Protein AF-A0A1F1ZCR7-F1 (afdb_monomer_lite)

Sequence (133 aa):
MYAGFEFVDGDWRVGHPGIGPDGEWMISVAELMLCFITIRTDAGTHEFFFGANPVMVFGADPAEVPDYDVDEFIDFFTAAYPDAAEGIGRFVETYRVMSTDSEPRYQSPDQAGDSLVSEWCSILNLPDPMAEA

Structure (mmCIF, N/CA/C/O backbone):
data_AF-A0A1F1ZCR7-F1
#
_entry.id   AF-A0A1F1ZCR7-F1
#
loop_
_atom_site.group_PDB
_atom_site.id
_atom_site.type_symbol
_atom_site.label_atom_id
_atom_site.label_alt_id
_atom_site.label_comp_id
_atom_si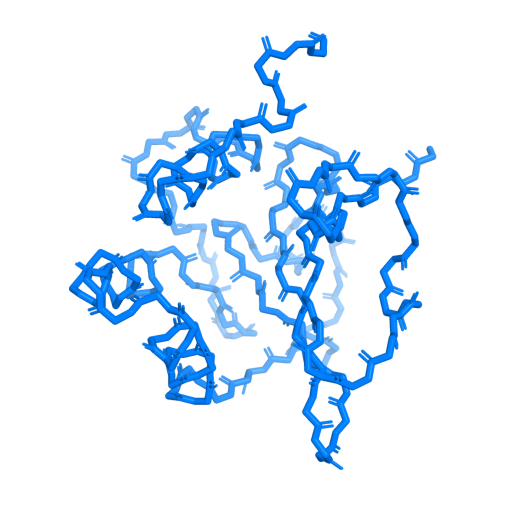te.label_asym_id
_atom_site.label_entity_id
_atom_site.label_seq_id
_atom_site.pdbx_PDB_ins_code
_atom_site.Cartn_x
_atom_site.Cartn_y
_atom_site.Cartn_z
_atom_site.occupancy
_atom_site.B_iso_or_equiv
_atom_site.auth_seq_id
_atom_site.auth_comp_id
_atom_site.auth_asym_id
_atom_site.auth_atom_id
_atom_site.pdbx_PDB_model_num
ATOM 1 N N . MET A 1 1 ? 18.341 -5.494 6.335 1.00 42.03 1 MET A N 1
ATOM 2 C CA . MET A 1 1 ? 17.258 -6.226 7.022 1.00 42.03 1 MET A CA 1
ATOM 3 C C . MET A 1 1 ? 15.983 -5.541 6.577 1.00 42.03 1 MET A C 1
ATOM 5 O O . MET A 1 1 ? 15.857 -4.359 6.854 1.00 42.03 1 MET A O 1
ATOM 9 N N . TYR A 1 2 ? 15.152 -6.214 5.779 1.00 52.28 2 TYR A N 1
ATOM 10 C CA . TYR A 1 2 ? 13.866 -5.679 5.325 1.00 52.28 2 TYR A CA 1
ATOM 11 C C . TYR A 1 2 ? 12.856 -5.922 6.447 1.00 52.28 2 TYR A C 1
ATOM 1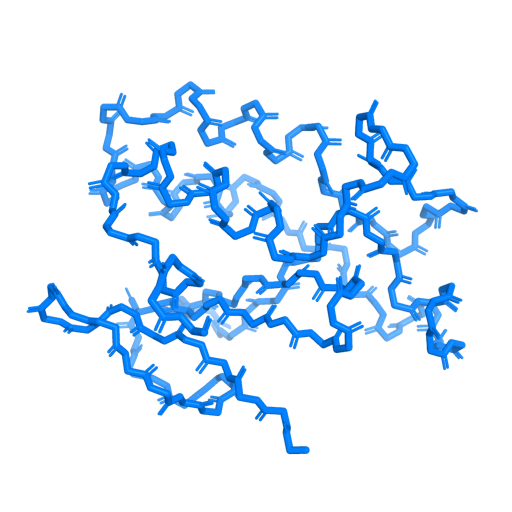3 O O . TYR A 1 2 ? 12.596 -7.078 6.781 1.00 52.28 2 TYR A O 1
ATOM 21 N N . ALA A 1 3 ? 12.392 -4.854 7.085 1.00 61.44 3 ALA A N 1
ATOM 22 C CA . ALA A 1 3 ? 11.374 -4.902 8.124 1.00 61.44 3 ALA A CA 1
ATOM 23 C C . ALA A 1 3 ? 10.090 -4.313 7.533 1.00 61.44 3 ALA A C 1
ATOM 25 O O . ALA A 1 3 ? 10.107 -3.180 7.055 1.00 61.44 3 ALA A O 1
ATOM 26 N N . GLY A 1 4 ? 9.022 -5.107 7.507 1.00 75.44 4 GLY A N 1
ATOM 27 C CA . GLY A 1 4 ? 7.671 -4.620 7.240 1.00 75.44 4 GLY A CA 1
ATOM 28 C C . GLY A 1 4 ? 6.968 -4.271 8.548 1.00 75.44 4 GLY A C 1
ATOM 29 O O . GLY A 1 4 ? 7.381 -4.735 9.613 1.00 75.44 4 GLY A O 1
ATOM 30 N N . PHE A 1 5 ? 5.913 -3.471 8.470 1.00 80.38 5 PHE A N 1
ATOM 31 C CA . PHE A 1 5 ? 5.030 -3.135 9.579 1.00 80.38 5 PHE A CA 1
ATOM 32 C C . PHE A 1 5 ? 3.651 -3.763 9.358 1.00 80.38 5 PHE A C 1
ATOM 34 O O . PHE A 1 5 ? 3.014 -3.564 8.324 1.00 80.38 5 PHE A O 1
ATOM 41 N N . GLU A 1 6 ? 3.175 -4.512 10.345 1.00 79.56 6 GLU A N 1
ATOM 42 C CA . GLU A 1 6 ? 1.819 -5.068 10.400 1.00 79.56 6 GLU A CA 1
ATOM 43 C C . GLU A 1 6 ? 1.018 -4.302 11.439 1.00 79.56 6 GLU A C 1
ATOM 45 O O . GLU A 1 6 ? 1.525 -4.049 12.536 1.00 79.56 6 GLU A O 1
ATOM 50 N N . PHE A 1 7 ? -0.229 -3.962 11.122 1.00 78.38 7 PHE A N 1
ATOM 51 C CA . PHE A 1 7 ? -1.132 -3.361 12.094 1.00 78.38 7 PHE A CA 1
ATOM 52 C C . PHE A 1 7 ? -2.026 -4.446 12.698 1.00 78.38 7 PHE A C 1
ATOM 54 O O . PHE A 1 7 ? -2.990 -4.885 12.074 1.00 78.38 7 PHE A O 1
ATOM 61 N N . VAL A 1 8 ? -1.700 -4.887 13.915 1.00 77.06 8 VAL A N 1
ATOM 62 C CA . VAL A 1 8 ? -2.346 -6.029 14.583 1.00 77.06 8 VAL A CA 1
ATOM 63 C C . VAL A 1 8 ? -2.872 -5.597 15.945 1.00 77.06 8 VAL A C 1
ATOM 65 O O . VAL A 1 8 ? -2.128 -5.070 16.771 1.00 77.06 8 VAL A O 1
ATOM 68 N N . ASP A 1 9 ? -4.157 -5.851 16.202 1.00 79.44 9 ASP A N 1
ATOM 69 C CA . ASP A 1 9 ? -4.838 -5.499 17.458 1.00 79.44 9 ASP A CA 1
ATOM 70 C C . ASP A 1 9 ? -4.699 -4.012 17.855 1.00 79.44 9 ASP A C 1
ATOM 72 O O . ASP A 1 9 ? -4.691 -3.672 19.039 1.00 79.44 9 ASP A O 1
ATOM 76 N N . GLY A 1 10 ? -4.600 -3.113 16.870 1.00 80.25 10 GLY A N 1
ATOM 77 C CA . GLY A 1 10 ? -4.477 -1.671 17.105 1.00 80.25 10 GLY A CA 1
ATOM 78 C C . GLY A 1 10 ? -3.048 -1.161 17.323 1.00 80.25 10 GLY A C 1
ATOM 79 O O . GLY A 1 10 ? -2.897 -0.006 17.720 1.00 80.25 10 GLY A O 1
ATOM 80 N N . ASP A 1 11 ? -2.025 -1.986 17.085 1.00 83.06 11 ASP A N 1
ATOM 81 C CA . ASP A 1 11 ? -0.618 -1.624 17.277 1.00 83.06 11 ASP A CA 1
ATOM 82 C C . ASP A 1 11 ? 0.264 -2.075 16.102 1.00 83.06 11 ASP A C 1
ATOM 84 O O . ASP A 1 11 ? -0.018 -3.078 15.441 1.00 83.06 11 ASP A O 1
ATOM 88 N N . TRP A 1 12 ? 1.351 -1.341 15.859 1.00 84.50 12 TRP A N 1
ATOM 89 C CA . TRP A 1 12 ? 2.314 -1.661 14.809 1.00 84.50 12 TRP A CA 1
ATOM 90 C C . TRP A 1 12 ? 3.339 -2.681 15.289 1.00 84.50 12 TRP A C 1
ATOM 92 O O . TRP A 1 12 ? 3.977 -2.524 16.330 1.00 84.50 12 TRP A O 1
ATOM 102 N N . ARG A 1 13 ? 3.549 -3.727 14.492 1.00 84.31 13 ARG A N 1
ATOM 103 C CA . ARG A 1 13 ? 4.531 -4.777 14.765 1.00 84.31 13 ARG A CA 1
ATOM 104 C C . ARG A 1 13 ? 5.477 -4.936 13.590 1.00 84.31 13 ARG A C 1
ATOM 106 O O . ARG A 1 13 ? 5.060 -4.891 12.439 1.00 84.31 13 ARG A O 1
ATOM 113 N N . VAL A 1 14 ? 6.755 -5.154 13.888 1.00 81.56 14 VAL A N 1
ATOM 114 C CA . VAL A 1 14 ? 7.737 -5.501 12.858 1.00 81.56 14 VAL A CA 1
ATOM 115 C C . VAL A 1 14 ? 7.512 -6.949 12.428 1.00 81.56 14 VAL A C 1
ATOM 117 O O . VAL A 1 14 ? 7.594 -7.858 13.256 1.00 81.56 14 VAL A O 1
ATOM 120 N N . GLY A 1 15 ? 7.266 -7.148 11.137 1.00 71.44 15 GLY A N 1
ATOM 121 C CA . GLY A 1 15 ? 6.948 -8.437 10.532 1.00 71.44 15 GLY A CA 1
ATOM 122 C C . GLY A 1 15 ? 7.726 -8.716 9.244 1.00 71.44 15 GLY A C 1
ATOM 123 O O . GLY A 1 15 ? 8.516 -7.898 8.759 1.00 71.44 15 GLY A O 1
ATOM 124 N N . HIS A 1 16 ? 7.502 -9.911 8.696 1.00 67.81 16 HIS A N 1
ATOM 125 C CA . HIS A 1 16 ? 8.001 -10.323 7.383 1.00 67.81 16 HIS A CA 1
ATOM 126 C C . HIS A 1 16 ? 6.857 -10.335 6.363 1.00 67.81 16 HIS A C 1
ATOM 128 O O . HIS A 1 16 ? 5.829 -10.946 6.665 1.00 67.81 16 HIS A O 1
ATOM 134 N N . PRO A 1 17 ? 7.035 -9.743 5.167 1.00 60.81 17 PRO A N 1
ATOM 135 C CA . PRO A 1 17 ? 6.024 -9.737 4.110 1.00 60.81 17 PRO A CA 1
ATOM 136 C C . PRO A 1 17 ? 5.315 -11.081 3.946 1.00 60.81 17 PRO A C 1
ATOM 138 O O . PRO A 1 17 ? 5.951 -12.107 3.703 1.00 60.81 17 PRO A O 1
ATOM 141 N N . GLY A 1 18 ? 3.990 -11.070 4.123 1.00 55.81 18 GLY A N 1
ATOM 142 C CA . GLY A 1 18 ? 3.119 -12.220 3.878 1.00 55.81 18 GLY A CA 1
ATOM 143 C C . GLY A 1 18 ? 2.944 -13.228 5.025 1.00 55.81 18 GLY A C 1
ATOM 144 O O . GLY A 1 18 ? 2.322 -14.267 4.790 1.00 55.81 18 GLY A O 1
ATOM 145 N N . ILE A 1 19 ? 3.431 -12.967 6.247 1.00 55.62 19 ILE A N 1
ATOM 146 C CA . ILE A 1 19 ? 3.260 -13.870 7.409 1.00 55.62 19 ILE A CA 1
ATOM 147 C C . ILE A 1 19 ? 2.115 -13.402 8.337 1.00 55.62 19 ILE A C 1
ATOM 149 O O . ILE A 1 19 ? 2.327 -13.168 9.518 1.00 55.62 19 ILE A O 1
ATOM 153 N N . GLY A 1 20 ? 0.883 -13.323 7.824 1.00 56.84 20 GLY A N 1
ATOM 154 C CA . GLY A 1 20 ? -0.321 -13.028 8.626 1.00 56.84 20 GLY A CA 1
ATOM 155 C C . GLY A 1 20 ? -1.466 -14.031 8.393 1.00 56.84 20 GLY A C 1
ATOM 156 O O . GLY A 1 20 ? -1.422 -14.784 7.412 1.00 56.84 20 GLY A O 1
ATOM 157 N N . PRO A 1 21 ? -2.472 -14.123 9.282 1.00 62.50 21 PRO A N 1
ATOM 158 C CA . PRO A 1 21 ? -3.744 -14.793 9.002 1.00 62.50 21 PRO A CA 1
ATOM 159 C C . PRO A 1 21 ? -4.543 -14.077 7.891 1.00 62.50 21 PRO A C 1
ATOM 161 O O . PRO A 1 21 ? -4.222 -12.964 7.481 1.00 62.50 21 PRO A O 1
ATOM 164 N N . ASP A 1 22 ? -5.569 -14.746 7.362 1.00 67.44 22 ASP A N 1
ATOM 165 C CA . ASP A 1 22 ? -6.418 -14.190 6.299 1.00 67.44 22 ASP A CA 1
ATOM 166 C C . ASP A 1 22 ? -7.212 -12.971 6.814 1.00 67.44 22 ASP A C 1
ATOM 168 O O . ASP A 1 22 ? -7.694 -12.977 7.949 1.00 67.44 22 ASP A O 1
ATOM 172 N N . GLY A 1 23 ? -7.350 -11.927 5.987 1.00 69.69 23 GLY A N 1
ATOM 173 C CA . GLY A 1 23 ? -7.997 -10.664 6.368 1.00 69.69 23 GLY A CA 1
ATOM 174 C C . GLY A 1 23 ? -7.071 -9.629 7.018 1.00 69.69 23 GLY A C 1
ATOM 175 O O . GLY A 1 23 ? -7.532 -8.542 7.362 1.00 69.69 23 GLY A O 1
ATOM 176 N N . GLU A 1 24 ? -5.781 -9.931 7.165 1.00 77.69 24 GLU A N 1
ATOM 177 C CA . GLU A 1 24 ? -4.770 -8.967 7.604 1.00 77.69 24 GLU A CA 1
ATOM 178 C C . GLU A 1 24 ? -4.002 -8.358 6.423 1.00 77.69 24 GLU A C 1
ATOM 180 O O . GLU A 1 24 ? -4.007 -8.868 5.296 1.00 77.69 24 GLU A O 1
ATOM 185 N N . TRP A 1 25 ? -3.341 -7.234 6.692 1.00 84.19 25 TRP A N 1
ATOM 186 C CA . TRP A 1 25 ? -2.502 -6.528 5.734 1.00 84.19 25 TRP A CA 1
ATOM 187 C C . TRP A 1 25 ? -1.193 -6.081 6.383 1.00 84.19 25 TRP A C 1
ATOM 189 O O . TRP A 1 25 ? -1.106 -5.864 7.593 1.00 84.19 25 TRP A O 1
ATOM 199 N N . MET A 1 26 ? -0.171 -5.928 5.550 1.00 84.38 26 MET A N 1
ATOM 200 C CA . MET A 1 26 ? 1.144 -5.427 5.928 1.00 84.38 26 MET A CA 1
ATOM 201 C C . MET A 1 26 ? 1.523 -4.274 5.010 1.00 84.38 26 MET A C 1
ATOM 203 O O . MET A 1 26 ? 1.292 -4.347 3.808 1.00 84.38 26 MET A O 1
ATOM 207 N N . ILE A 1 27 ? 2.188 -3.258 5.550 1.00 84.75 27 ILE A N 1
ATOM 208 C CA . ILE A 1 27 ? 2.923 -2.273 4.757 1.00 84.75 27 ILE A CA 1
ATOM 209 C C . ILE A 1 27 ? 4.425 -2.486 4.919 1.00 84.75 27 ILE A C 1
ATOM 211 O O . ILE A 1 27 ? 4.912 -2.781 6.005 1.00 84.75 27 ILE A O 1
ATOM 215 N N . SER A 1 28 ? 5.186 -2.360 3.844 1.00 81.12 28 SER A N 1
ATOM 216 C CA . SER A 1 28 ? 6.632 -2.554 3.857 1.00 81.12 28 SER A CA 1
ATOM 217 C C . SER A 1 28 ? 7.333 -1.471 3.059 1.00 81.12 28 SER A C 1
ATOM 219 O O . SER A 1 28 ? 6.848 -1.029 2.018 1.00 81.12 28 SER A O 1
ATOM 221 N N . VAL A 1 29 ? 8.516 -1.079 3.540 1.00 75.25 29 VAL A N 1
ATOM 222 C CA . VAL A 1 29 ? 9.388 -0.134 2.844 1.00 75.25 29 VAL A CA 1
ATOM 223 C C . VAL A 1 29 ? 10.715 -0.808 2.521 1.00 75.25 29 VAL A C 1
ATOM 225 O O . VAL A 1 29 ? 11.485 -1.162 3.416 1.00 75.25 29 VAL A O 1
ATOM 228 N N . ALA A 1 30 ? 11.008 -0.971 1.231 1.00 66.56 30 ALA A N 1
ATOM 229 C CA . ALA A 1 30 ? 12.320 -1.411 0.776 1.00 66.56 30 ALA A CA 1
ATOM 230 C C . ALA A 1 30 ? 13.187 -0.187 0.430 1.00 66.56 30 ALA A C 1
ATOM 232 O O . ALA A 1 30 ? 12.856 0.615 -0.441 1.00 66.56 30 ALA A O 1
ATOM 233 N N . GLU A 1 31 ? 14.302 -0.044 1.153 1.00 62.72 31 GLU A N 1
ATOM 234 C CA . GLU A 1 31 ? 15.350 0.968 0.926 1.00 62.72 31 GLU A CA 1
ATOM 235 C C . GLU A 1 31 ? 14.879 2.434 0.916 1.00 62.72 31 GLU A C 1
ATOM 237 O O . GLU A 1 31 ? 15.416 3.245 0.170 1.00 62.72 31 GLU A O 1
ATOM 242 N N . LEU A 1 32 ? 13.876 2.785 1.735 1.00 66.50 32 LEU A N 1
ATOM 243 C CA . LEU A 1 32 ? 13.228 4.112 1.784 1.00 66.50 32 LEU A CA 1
ATOM 244 C C . LEU A 1 32 ? 12.664 4.601 0.440 1.00 66.50 32 LEU A C 1
ATOM 246 O O . LEU A 1 32 ? 12.100 5.678 0.396 1.00 66.50 32 LEU A O 1
ATOM 250 N N . MET A 1 33 ? 12.772 3.845 -0.651 1.00 67.94 33 MET A N 1
ATOM 251 C CA . MET A 1 33 ? 12.370 4.277 -1.993 1.00 67.94 33 MET A CA 1
ATOM 252 C C . MET A 1 33 ? 11.122 3.555 -2.482 1.00 67.94 33 MET A C 1
ATOM 254 O O . MET A 1 33 ? 10.391 4.099 -3.297 1.00 67.94 33 MET A O 1
ATOM 258 N N . LEU A 1 34 ? 10.870 2.337 -2.005 1.00 76.75 34 LEU A N 1
ATOM 259 C CA . LEU A 1 34 ? 9.748 1.530 -2.462 1.00 76.75 34 LEU A CA 1
ATOM 260 C C . LEU A 1 34 ? 8.790 1.271 -1.305 1.00 76.75 34 LEU A C 1
ATOM 262 O O . LEU A 1 34 ? 9.178 0.637 -0.327 1.00 76.75 34 LEU A O 1
ATOM 266 N N . CYS A 1 35 ? 7.551 1.738 -1.440 1.00 86.56 35 CYS A N 1
ATOM 267 C CA . CYS A 1 35 ? 6.450 1.362 -0.564 1.00 86.56 35 CYS A CA 1
ATOM 268 C C . CYS A 1 35 ? 5.633 0.268 -1.248 1.00 86.56 35 CYS A C 1
ATOM 270 O O . CYS A 1 35 ? 5.266 0.405 -2.418 1.00 86.56 35 CYS A O 1
ATOM 272 N N . PHE A 1 36 ? 5.338 -0.804 -0.524 1.00 87.94 36 PHE A N 1
ATOM 273 C CA . PHE A 1 36 ? 4.345 -1.770 -0.959 1.00 87.94 36 PHE A CA 1
ATOM 274 C C . PHE A 1 36 ? 3.442 -2.192 0.190 1.00 87.94 36 PHE A C 1
ATOM 276 O O . PHE A 1 36 ? 3.859 -2.241 1.349 1.00 87.94 36 PHE A O 1
ATOM 283 N N . ILE A 1 37 ? 2.189 -2.480 -0.144 1.00 89.50 37 ILE A N 1
ATOM 284 C CA . ILE A 1 37 ? 1.177 -2.951 0.794 1.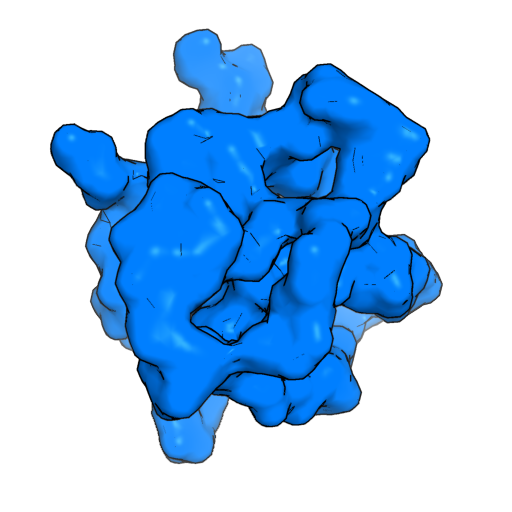00 89.50 37 ILE A CA 1
ATOM 285 C C . ILE A 1 37 ? 0.722 -4.321 0.332 1.00 89.50 37 ILE A C 1
ATOM 287 O O . ILE A 1 37 ? 0.258 -4.496 -0.792 1.00 89.50 37 ILE A O 1
ATOM 291 N N . THR A 1 38 ? 0.844 -5.293 1.219 1.00 88.12 38 THR A N 1
ATOM 292 C CA . THR A 1 38 ? 0.376 -6.647 0.993 1.00 88.12 38 THR A CA 1
ATOM 293 C C . THR A 1 38 ? -0.971 -6.832 1.678 1.00 88.12 38 THR A C 1
ATOM 295 O O . THR A 1 38 ? -1.083 -6.570 2.874 1.00 88.12 38 THR A O 1
ATOM 298 N N . ILE A 1 39 ? -1.974 -7.325 0.954 1.00 86.88 39 ILE A N 1
ATOM 299 C CA . ILE A 1 39 ? -3.241 -7.792 1.534 1.00 86.88 39 ILE A CA 1
ATOM 300 C C . ILE A 1 39 ? -3.351 -9.302 1.370 1.00 86.88 39 ILE A C 1
ATOM 302 O O . ILE A 1 39 ? -2.803 -9.885 0.429 1.00 86.88 39 ILE A O 1
ATOM 306 N N . ARG A 1 40 ? -4.074 -9.943 2.285 1.00 82.75 40 ARG A N 1
ATOM 307 C CA . ARG A 1 40 ? -4.349 -11.373 2.213 1.00 82.75 40 ARG A CA 1
ATOM 308 C C . ARG A 1 40 ? -5.847 -11.634 2.176 1.00 82.75 40 ARG A C 1
ATOM 310 O O . ARG A 1 40 ? -6.563 -11.320 3.127 1.00 82.75 40 ARG A O 1
ATOM 317 N N . THR A 1 41 ? -6.303 -12.232 1.083 1.00 80.69 41 THR A N 1
ATOM 318 C CA . THR A 1 41 ? -7.701 -12.606 0.846 1.00 80.69 41 THR A CA 1
ATOM 319 C C . THR A 1 41 ? -7.827 -14.127 0.729 1.00 80.69 41 THR A C 1
ATOM 321 O O . THR A 1 41 ? -6.826 -14.844 0.673 1.00 80.69 41 THR A O 1
ATOM 324 N N . ASP A 1 42 ? -9.056 -14.645 0.656 1.00 81.00 42 ASP A N 1
ATOM 325 C CA . ASP A 1 42 ? -9.304 -16.082 0.440 1.00 81.00 42 ASP A CA 1
ATOM 326 C C . ASP A 1 42 ? -8.673 -16.606 -0.870 1.00 81.00 42 ASP A C 1
ATOM 328 O O . ASP A 1 42 ? -8.436 -17.807 -1.020 1.00 81.00 42 ASP A O 1
ATOM 332 N N . ALA A 1 43 ? -8.405 -15.713 -1.831 1.00 80.31 43 ALA A N 1
ATOM 333 C CA . ALA A 1 43 ? -7.757 -16.034 -3.100 1.00 80.31 43 ALA A CA 1
ATOM 334 C C . ALA A 1 43 ? -6.222 -16.115 -2.995 1.00 80.31 43 ALA A C 1
ATOM 336 O O . ALA A 1 43 ? -5.586 -16.691 -3.880 1.00 80.31 43 ALA A O 1
ATOM 337 N N . GLY A 1 44 ? -5.631 -15.576 -1.924 1.00 80.69 44 GLY A N 1
ATOM 338 C CA . GLY A 1 44 ? -4.194 -15.595 -1.678 1.00 80.69 44 GLY A CA 1
ATOM 339 C C . GLY A 1 44 ? -3.632 -14.265 -1.177 1.00 80.69 44 GLY A C 1
ATOM 340 O O . GLY A 1 44 ? -4.343 -13.398 -0.675 1.00 80.69 44 GLY A O 1
ATOM 341 N N . THR A 1 45 ? -2.312 -14.138 -1.292 1.00 84.06 45 THR A N 1
ATOM 342 C CA . THR A 1 45 ? -1.554 -12.944 -0.910 1.00 84.06 45 THR A CA 1
ATOM 343 C C . THR A 1 45 ? -1.294 -12.084 -2.141 1.00 84.06 45 THR A C 1
ATOM 345 O O . THR A 1 45 ? -0.804 -12.595 -3.149 1.00 84.06 45 THR A O 1
ATOM 348 N N . HIS A 1 46 ? -1.559 -10.785 -2.030 1.00 84.94 46 HIS A N 1
ATOM 349 C CA . HIS A 1 46 ? -1.429 -9.817 -3.119 1.00 84.94 46 HIS A CA 1
ATOM 350 C C . HIS A 1 46 ? -0.591 -8.622 -2.670 1.00 84.94 46 HIS A C 1
ATOM 352 O O . HIS A 1 46 ? -0.794 -8.120 -1.569 1.00 84.94 46 HIS A O 1
ATOM 358 N N . GLU A 1 47 ? 0.341 -8.166 -3.504 1.00 87.06 47 GLU A N 1
ATOM 359 C CA . GLU A 1 47 ? 1.349 -7.145 -3.184 1.00 87.06 47 GLU A CA 1
ATOM 360 C C . GLU A 1 47 ? 1.249 -5.906 -4.088 1.00 87.06 47 GLU A C 1
ATOM 362 O O . GLU A 1 47 ? 1.603 -5.923 -5.259 1.00 87.06 47 GLU A O 1
ATOM 367 N N . PHE A 1 48 ? 0.813 -4.785 -3.535 1.00 89.44 48 PHE A N 1
ATOM 368 C CA . PHE A 1 48 ? 0.559 -3.565 -4.291 1.00 89.44 48 PHE A CA 1
ATOM 369 C C . PHE A 1 48 ? 1.707 -2.578 -4.112 1.00 89.44 48 PHE A C 1
ATOM 371 O O . PHE A 1 48 ? 2.020 -2.201 -2.984 1.00 89.44 48 PHE A O 1
ATOM 378 N N . PHE A 1 49 ? 2.319 -2.142 -5.214 1.00 89.00 49 PHE A N 1
ATOM 379 C CA . PHE A 1 49 ? 3.444 -1.205 -5.205 1.00 89.00 49 PHE A CA 1
ATOM 380 C C . PHE A 1 49 ? 2.992 0.242 -5.404 1.00 89.00 49 PHE A C 1
ATOM 382 O O . PHE A 1 49 ? 2.125 0.531 -6.235 1.00 89.00 49 PHE A O 1
ATOM 389 N N . PHE A 1 50 ? 3.636 1.158 -4.679 1.00 89.94 50 PHE A N 1
ATOM 390 C CA . PHE A 1 50 ? 3.319 2.581 -4.701 1.00 89.94 50 PHE A CA 1
ATOM 391 C C . PHE A 1 50 ? 4.573 3.449 -4.859 1.00 89.94 50 PHE A C 1
ATOM 393 O O . PHE A 1 50 ? 5.620 3.200 -4.256 1.00 89.94 50 PHE A O 1
ATOM 400 N N . GLY A 1 51 ? 4.450 4.506 -5.662 1.00 88.94 51 GLY A N 1
ATOM 401 C CA . GLY A 1 51 ? 5.487 5.509 -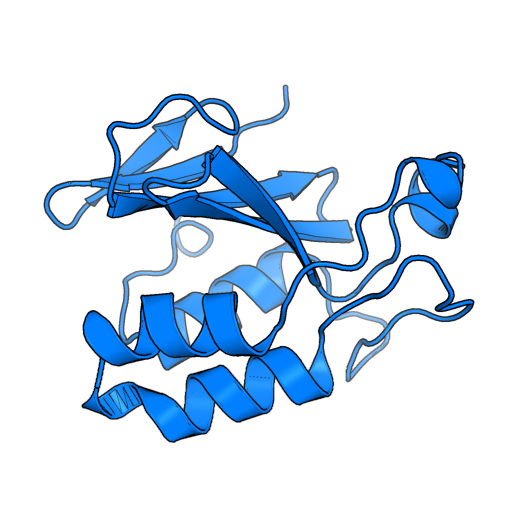5.889 1.00 88.94 51 GLY A CA 1
ATOM 402 C C . GLY A 1 51 ? 6.547 5.088 -6.904 1.00 88.94 51 GLY A C 1
ATOM 403 O O . GLY A 1 51 ? 6.641 5.689 -7.972 1.00 88.94 51 GLY A O 1
ATOM 404 N N . ALA A 1 52 ? 7.330 4.052 -6.611 1.00 85.88 52 ALA A N 1
ATOM 405 C CA . ALA A 1 52 ? 8.342 3.530 -7.532 1.00 85.88 52 ALA A CA 1
ATOM 406 C C . ALA A 1 52 ? 8.013 2.132 -8.056 1.00 85.88 52 ALA A C 1
ATOM 408 O O . ALA A 1 52 ? 7.405 1.313 -7.376 1.00 85.88 52 ALA A O 1
ATOM 409 N N . ASN A 1 53 ? 8.470 1.852 -9.278 1.00 83.12 53 ASN A N 1
ATOM 410 C CA . ASN A 1 53 ? 8.400 0.519 -9.872 1.00 83.12 53 ASN A CA 1
ATOM 411 C C . ASN A 1 53 ? 9.612 -0.316 -9.422 1.00 83.12 53 ASN A C 1
ATOM 413 O O . ASN A 1 53 ? 10.746 0.141 -9.625 1.00 83.12 53 ASN A O 1
ATOM 417 N N . PRO A 1 54 ? 9.424 -1.542 -8.896 1.00 82.69 54 PRO A N 1
ATOM 418 C CA . PRO A 1 54 ? 10.524 -2.464 -8.605 1.00 82.69 54 PRO A CA 1
ATOM 419 C C . PRO A 1 54 ? 11.475 -2.699 -9.790 1.00 82.69 54 PRO A C 1
ATOM 421 O O . PRO A 1 54 ? 12.681 -2.843 -9.581 1.00 82.69 54 PRO A O 1
ATOM 424 N N . VAL A 1 55 ? 10.974 -2.663 -11.034 1.00 85.69 55 VAL A N 1
ATOM 425 C CA . VAL A 1 55 ? 11.800 -2.745 -12.256 1.00 85.69 55 VAL A CA 1
ATOM 426 C C . VAL A 1 55 ? 12.854 -1.637 -12.282 1.00 85.69 55 VAL A C 1
ATOM 428 O O . VAL A 1 55 ? 14.005 -1.876 -12.634 1.00 85.69 55 VAL A O 1
ATOM 431 N N . MET A 1 56 ? 12.490 -0.416 -11.888 1.00 80.62 56 MET A N 1
ATOM 432 C CA . MET A 1 56 ? 13.400 0.733 -11.914 1.00 80.62 56 MET A CA 1
ATOM 433 C C . MET A 1 56 ? 14.353 0.752 -10.718 1.00 80.62 56 MET A C 1
ATOM 435 O O . MET A 1 56 ? 15.512 1.128 -10.872 1.00 80.62 56 MET A O 1
ATOM 439 N N . VAL A 1 57 ? 13.870 0.368 -9.532 1.00 79.69 57 VAL A N 1
ATOM 440 C CA . VAL A 1 57 ? 14.659 0.433 -8.290 1.00 79.69 57 VAL A CA 1
ATOM 441 C C . VAL A 1 57 ? 15.653 -0.724 -8.206 1.00 79.69 57 VAL A C 1
ATOM 443 O O . VAL A 1 57 ? 16.814 -0.518 -7.862 1.00 79.69 57 VAL A O 1
ATOM 446 N N . PHE A 1 58 ? 15.215 -1.937 -8.550 1.00 79.69 58 PHE A N 1
ATOM 447 C CA . PHE A 1 58 ? 15.992 -3.164 -8.360 1.00 79.69 58 PHE A CA 1
ATOM 448 C C . PHE A 1 58 ? 16.386 -3.859 -9.664 1.00 79.69 58 PHE A C 1
ATOM 450 O O . PHE A 1 58 ? 17.097 -4.862 -9.623 1.00 79.69 58 PHE A O 1
ATOM 457 N N . GLY A 1 59 ? 15.944 -3.358 -10.822 1.00 80.94 59 GLY A N 1
ATOM 458 C CA . GLY A 1 59 ? 16.135 -4.070 -12.085 1.00 80.94 59 GLY A CA 1
ATOM 459 C C . GLY A 1 59 ? 15.337 -5.374 -12.146 1.00 80.94 59 GLY A C 1
ATOM 460 O O . GLY A 1 59 ? 15.773 -6.300 -12.829 1.00 80.94 59 GLY A O 1
ATOM 461 N N . ALA A 1 60 ? 14.227 -5.467 -11.400 1.00 83.12 60 ALA A N 1
ATOM 462 C CA . ALA A 1 60 ? 13.341 -6.628 -11.423 1.00 83.12 60 ALA A CA 1
ATOM 463 C C . ALA A 1 60 ? 12.814 -6.884 -12.844 1.00 83.12 60 ALA A C 1
ATOM 465 O O . ALA A 1 60 ? 12.675 -5.948 -13.638 1.00 83.12 60 ALA A O 1
ATOM 466 N N . ASP A 1 61 ? 12.517 -8.141 -13.171 1.00 83.00 61 ASP A N 1
ATOM 467 C CA . ASP A 1 61 ? 11.842 -8.453 -14.429 1.00 83.00 61 ASP A CA 1
ATOM 468 C C . ASP A 1 61 ? 10.422 -7.855 -14.380 1.00 83.00 61 ASP A C 1
ATOM 470 O O . ASP A 1 61 ? 9.696 -8.114 -13.420 1.00 83.00 61 ASP A O 1
ATOM 474 N N . PRO A 1 62 ? 9.981 -7.062 -15.377 1.00 83.00 62 PRO A N 1
ATOM 475 C CA . PRO A 1 62 ? 8.604 -6.576 -15.432 1.00 83.00 62 PRO A CA 1
ATOM 476 C C . PRO A 1 62 ? 7.554 -7.686 -15.311 1.00 83.00 62 PRO A C 1
ATOM 478 O O . PRO A 1 62 ? 6.486 -7.441 -14.768 1.00 83.00 62 PRO A O 1
ATOM 481 N N . ALA A 1 63 ? 7.851 -8.908 -15.767 1.00 82.25 63 ALA A N 1
ATOM 482 C CA . ALA A 1 63 ? 6.946 -10.050 -15.623 1.00 82.25 63 ALA A CA 1
ATOM 483 C C . ALA A 1 63 ? 6.787 -10.532 -14.167 1.00 82.25 63 ALA A C 1
ATOM 485 O O . ALA A 1 63 ? 5.847 -11.267 -13.866 1.00 82.25 63 ALA A O 1
ATOM 486 N N . GLU A 1 64 ? 7.704 -10.143 -13.281 1.00 76.94 64 GLU A N 1
ATOM 487 C CA . GLU A 1 64 ? 7.668 -10.421 -11.845 1.00 76.94 64 GLU A CA 1
ATOM 488 C C . GLU A 1 64 ? 7.016 -9.284 -11.050 1.00 76.94 64 GLU A C 1
ATOM 490 O O . GLU A 1 64 ? 6.751 -9.466 -9.864 1.00 76.94 64 GLU A O 1
ATOM 495 N N . VAL A 1 65 ? 6.731 -8.135 -11.681 1.00 77.12 65 VAL A N 1
ATOM 496 C CA . VAL A 1 65 ? 5.954 -7.055 -11.065 1.00 77.12 65 VAL A CA 1
ATOM 497 C C . VAL A 1 65 ? 4.471 -7.286 -11.362 1.00 77.12 65 VAL A C 1
ATOM 499 O O . VAL A 1 65 ? 4.052 -7.232 -12.516 1.00 77.12 65 VAL A O 1
ATOM 502 N N . PRO A 1 66 ? 3.661 -7.577 -10.345 1.00 75.56 66 PRO A N 1
ATOM 503 C CA . PRO A 1 66 ? 2.269 -7.937 -10.530 1.00 75.56 66 PRO A CA 1
ATOM 504 C C . PRO A 1 66 ? 1.374 -6.718 -10.795 1.00 75.56 66 PRO A C 1
ATOM 506 O O . PRO A 1 66 ? 1.336 -5.760 -10.025 1.00 75.56 66 PRO A O 1
ATOM 509 N N . ASP A 1 67 ? 0.586 -6.802 -11.867 1.00 80.25 67 ASP A N 1
ATOM 510 C CA . ASP A 1 67 ? -0.502 -5.870 -12.184 1.00 80.25 67 ASP A CA 1
ATOM 511 C C . ASP A 1 67 ? -1.781 -6.289 -11.448 1.00 80.25 67 ASP A C 1
ATOM 513 O O . ASP A 1 67 ? -2.706 -6.840 -12.050 1.00 80.25 67 ASP A O 1
ATOM 517 N N . TYR A 1 68 ? -1.813 -6.108 -10.129 1.00 76.75 68 TYR A N 1
ATOM 518 C CA . TYR A 1 68 ? -2.952 -6.550 -9.323 1.00 76.75 68 TYR A CA 1
ATOM 519 C C . TYR A 1 68 ? -4.226 -5.729 -9.552 1.00 76.75 68 TYR A C 1
ATOM 521 O O . TYR A 1 68 ? -4.203 -4.582 -10.010 1.00 76.75 68 TYR A O 1
ATOM 529 N N . ASP A 1 69 ? -5.353 -6.347 -9.194 1.00 83.69 69 ASP A N 1
ATOM 530 C CA . ASP A 1 69 ? -6.673 -5.737 -9.256 1.00 83.69 69 ASP A CA 1
ATOM 531 C C . ASP A 1 69 ? -6.798 -4.627 -8.203 1.00 83.69 69 ASP A C 1
ATOM 533 O O . ASP A 1 69 ? -6.864 -4.862 -6.996 1.00 83.69 69 ASP A O 1
ATOM 537 N N . VAL A 1 70 ? -6.798 -3.384 -8.677 1.00 86.06 70 VAL A N 1
ATOM 538 C CA . VAL A 1 70 ? -6.932 -2.200 -7.827 1.00 86.06 70 VAL A CA 1
ATOM 539 C C . VAL A 1 70 ? -8.297 -2.126 -7.155 1.00 86.06 70 VAL A C 1
ATOM 541 O O . VAL A 1 70 ? -8.380 -1.613 -6.038 1.00 86.06 70 VAL A O 1
ATOM 544 N N . ASP A 1 71 ? -9.341 -2.654 -7.790 1.00 90.00 71 ASP A N 1
ATOM 545 C CA . ASP A 1 71 ? -10.672 -2.650 -7.196 1.00 90.00 71 ASP A CA 1
ATOM 546 C C . ASP A 1 71 ? -10.693 -3.588 -5.976 1.00 90.00 71 ASP A C 1
ATOM 548 O O . ASP A 1 71 ? -11.227 -3.208 -4.938 1.00 90.00 71 ASP A O 1
ATOM 552 N N . GLU A 1 72 ? -9.993 -4.735 -6.025 1.00 88.75 72 GLU A N 1
ATOM 553 C CA . GLU A 1 72 ? -9.830 -5.633 -4.864 1.00 88.75 72 GLU A CA 1
ATOM 554 C C . GLU A 1 72 ? -9.128 -4.926 -3.692 1.00 88.75 72 GLU A C 1
ATOM 556 O O . GLU A 1 72 ? -9.561 -5.045 -2.544 1.00 88.75 72 GLU A O 1
ATOM 561 N N . PHE A 1 73 ? -8.076 -4.146 -3.962 1.00 90.50 73 PHE A N 1
ATOM 562 C CA . PHE A 1 73 ? -7.379 -3.376 -2.926 1.00 90.50 73 PHE A CA 1
ATOM 563 C C . PHE A 1 73 ? -8.274 -2.307 -2.292 1.00 90.50 73 PHE A C 1
ATOM 565 O O . PHE A 1 73 ? -8.338 -2.182 -1.065 1.00 90.50 73 PHE A O 1
ATOM 572 N N . ILE A 1 74 ? -8.967 -1.524 -3.123 1.00 92.81 74 ILE A N 1
ATOM 573 C CA . ILE A 1 74 ? -9.858 -0.460 -2.653 1.00 92.81 74 ILE A CA 1
ATOM 574 C C . ILE A 1 74 ? -11.009 -1.065 -1.850 1.00 92.81 74 ILE A C 1
ATOM 576 O O . ILE A 1 74 ? -11.312 -0.554 -0.770 1.00 92.81 74 ILE A O 1
ATOM 580 N N . ASP A 1 75 ? -11.614 -2.153 -2.328 1.00 92.75 75 ASP A N 1
ATOM 581 C CA . ASP A 1 75 ? -12.708 -2.844 -1.647 1.00 92.75 75 ASP A CA 1
ATOM 582 C C . ASP A 1 75 ? -12.257 -3.413 -0.298 1.00 92.75 75 ASP A C 1
ATOM 584 O O . ASP A 1 75 ? -12.954 -3.229 0.705 1.00 92.75 75 ASP A O 1
ATOM 588 N N . PHE A 1 76 ? -11.069 -4.029 -0.238 1.00 91.69 76 PHE A N 1
ATOM 589 C CA . PHE A 1 76 ? -10.491 -4.552 1.002 1.00 91.69 76 PHE A CA 1
ATOM 590 C C . PHE A 1 76 ? -10.385 -3.461 2.077 1.00 91.69 76 PHE A C 1
ATOM 592 O O . PHE A 1 76 ? -10.905 -3.613 3.186 1.00 91.69 76 PHE A O 1
ATOM 599 N N . PHE A 1 77 ? -9.761 -2.325 1.750 1.00 92.12 77 PHE A N 1
ATOM 600 C CA . PHE A 1 77 ? -9.566 -1.249 2.722 1.00 92.12 77 PHE A CA 1
ATOM 601 C C . PHE A 1 77 ? -10.834 -0.442 2.991 1.00 92.12 77 PHE A C 1
ATOM 603 O O . PHE A 1 77 ? -11.047 -0.023 4.125 1.00 92.12 77 PHE A O 1
ATOM 610 N N . THR A 1 78 ? -11.714 -0.267 2.008 1.00 94.19 78 THR A N 1
ATOM 611 C CA . THR A 1 78 ? -12.992 0.433 2.206 1.00 94.19 78 THR A CA 1
ATOM 612 C C . THR A 1 78 ? -13.937 -0.367 3.101 1.00 94.19 78 THR A C 1
ATOM 614 O O . THR A 1 78 ? -14.689 0.220 3.878 1.00 94.19 78 THR A O 1
ATOM 617 N N . ALA A 1 79 ? -13.880 -1.702 3.059 1.00 91.56 79 ALA A N 1
ATOM 618 C CA . ALA A 1 79 ? -14.643 -2.543 3.977 1.00 91.56 79 ALA A CA 1
ATOM 619 C C . ALA A 1 79 ? -14.203 -2.352 5.442 1.00 91.56 79 ALA A C 1
ATOM 621 O O . ALA A 1 79 ? -15.049 -2.328 6.337 1.00 91.56 79 ALA A O 1
ATOM 622 N N . ALA A 1 80 ? -12.898 -2.190 5.684 1.00 87.62 80 ALA A N 1
ATOM 623 C CA . ALA A 1 80 ? -12.334 -1.978 7.019 1.00 87.62 80 ALA A CA 1
ATOM 624 C C . ALA A 1 80 ? -12.409 -0.510 7.493 1.00 87.62 80 ALA A C 1
ATOM 626 O O . ALA A 1 80 ? -12.614 -0.255 8.680 1.00 87.62 80 ALA A O 1
ATOM 627 N N . TYR A 1 81 ? -12.287 0.449 6.571 1.00 91.56 81 TYR A N 1
ATOM 628 C CA . TYR A 1 81 ? -12.216 1.891 6.827 1.00 91.56 81 TYR A CA 1
ATOM 629 C C . TYR A 1 81 ? -13.196 2.661 5.921 1.00 91.56 81 TYR A C 1
ATOM 631 O O . TYR A 1 81 ? -12.778 3.426 5.047 1.00 91.56 81 TYR A O 1
ATOM 639 N N . PRO A 1 82 ? -14.518 2.498 6.112 1.00 94.38 82 PRO A N 1
ATOM 640 C CA . PRO A 1 82 ? -15.523 3.050 5.199 1.00 94.38 82 PRO A CA 1
ATOM 641 C C . PRO A 1 82 ? -15.502 4.582 5.122 1.00 94.38 82 PRO A C 1
ATOM 643 O O . PRO A 1 82 ? -15.748 5.149 4.059 1.00 94.38 82 PRO A O 1
ATOM 646 N N . ASP A 1 83 ? -15.153 5.259 6.218 1.00 95.31 83 ASP A N 1
ATOM 647 C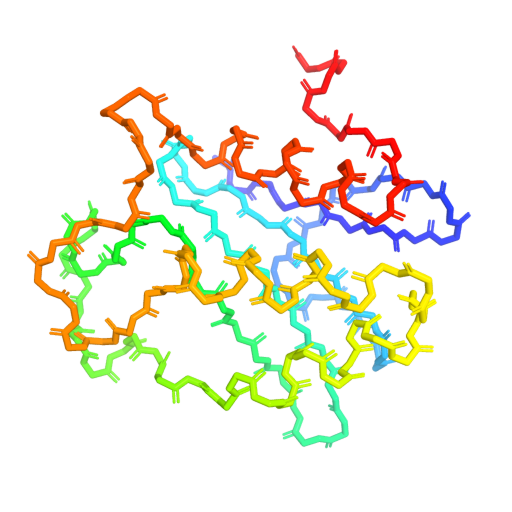 CA . ASP A 1 83 ? -15.054 6.723 6.261 1.00 95.31 83 ASP A CA 1
ATOM 648 C C . ASP A 1 83 ? -13.850 7.266 5.462 1.00 95.31 83 ASP A C 1
ATOM 650 O O . ASP A 1 83 ? -13.811 8.453 5.136 1.00 95.31 83 ASP A O 1
ATOM 654 N N . ALA A 1 84 ? -12.883 6.408 5.114 1.00 95.50 84 ALA A N 1
ATOM 655 C CA . ALA A 1 84 ? -11.672 6.761 4.373 1.00 95.50 84 ALA A CA 1
ATOM 656 C C . ALA A 1 84 ? -11.746 6.430 2.869 1.00 95.50 84 ALA A C 1
ATOM 658 O O . ALA A 1 84 ? -10.772 6.662 2.153 1.00 95.50 84 ALA A O 1
ATOM 659 N N . ALA A 1 85 ? -12.881 5.922 2.367 1.00 94.50 85 ALA A N 1
ATOM 660 C CA . ALA A 1 85 ? -13.027 5.396 1.003 1.00 94.50 85 ALA A CA 1
ATOM 661 C C . ALA A 1 85 ? -12.523 6.350 -0.100 1.00 94.50 85 ALA A C 1
ATOM 663 O O . ALA A 1 85 ? -11.795 5.944 -1.006 1.00 94.50 85 ALA A O 1
ATOM 664 N N . GLU A 1 86 ? -12.868 7.641 -0.010 1.00 95.69 86 GLU A N 1
ATOM 665 C CA . GLU A 1 86 ? -12.419 8.651 -0.982 1.00 95.69 86 GLU A CA 1
ATOM 666 C C . GLU A 1 86 ? -10.892 8.841 -0.947 1.00 95.69 86 GLU A C 1
ATOM 668 O O . GLU A 1 86 ? -10.251 8.958 -1.993 1.00 95.69 86 GLU A O 1
ATOM 673 N N . GLY A 1 87 ? -10.305 8.860 0.254 1.00 95.94 87 GLY A N 1
ATOM 674 C CA . GLY A 1 87 ? -8.863 9.005 0.442 1.00 95.94 87 GLY A CA 1
ATOM 675 C C . GLY A 1 87 ? -8.094 7.795 -0.079 1.00 95.94 87 GLY A C 1
ATOM 676 O O . GLY A 1 87 ? -7.109 7.968 -0.794 1.00 95.94 87 GLY A O 1
ATOM 677 N N . ILE A 1 88 ? -8.593 6.586 0.201 1.00 96.00 88 ILE A N 1
ATOM 678 C CA . ILE A 1 88 ? -8.035 5.325 -0.305 1.00 96.00 88 ILE A CA 1
ATOM 679 C C . ILE A 1 88 ? -8.011 5.338 -1.836 1.00 96.00 88 ILE A C 1
ATOM 681 O O . ILE A 1 88 ? -6.954 5.147 -2.435 1.00 96.00 88 ILE A O 1
ATOM 685 N N . GLY A 1 89 ? -9.150 5.633 -2.472 1.00 94.88 89 GLY A N 1
ATOM 686 C CA . GLY A 1 89 ? -9.245 5.679 -3.932 1.00 94.88 89 GLY A CA 1
ATOM 687 C C . GLY A 1 89 ? -8.270 6.683 -4.549 1.00 94.88 89 GLY A C 1
ATOM 688 O O . GLY A 1 89 ? -7.553 6.349 -5.491 1.00 94.88 89 GLY A O 1
ATOM 689 N N . ARG A 1 90 ? -8.173 7.891 -3.975 1.00 95.00 90 ARG A N 1
ATOM 690 C CA . ARG A 1 90 ? -7.244 8.926 -4.456 1.00 95.00 90 ARG A CA 1
ATOM 691 C C . ARG A 1 90 ? -5.782 8.509 -4.313 1.00 95.00 90 ARG A C 1
ATOM 693 O O . ARG A 1 90 ? -4.997 8.767 -5.224 1.00 95.00 90 ARG A O 1
ATOM 700 N N . PHE A 1 91 ? -5.409 7.888 -3.195 1.00 93.94 91 PHE A N 1
ATOM 701 C CA . PHE A 1 91 ? -4.046 7.405 -2.979 1.00 93.94 91 PHE A CA 1
ATOM 702 C C . PHE A 1 91 ? -3.664 6.364 -4.027 1.00 93.94 91 PHE A C 1
ATOM 704 O O . PHE A 1 91 ? -2.632 6.497 -4.682 1.00 93.94 91 PHE A O 1
ATOM 711 N N . VAL A 1 92 ? -4.533 5.377 -4.250 1.00 92.69 92 VAL A N 1
ATOM 712 C CA . VAL A 1 92 ? -4.277 4.321 -5.231 1.00 92.69 92 VAL A CA 1
ATOM 713 C C . VAL A 1 92 ? -4.231 4.885 -6.651 1.00 92.69 92 VAL A C 1
ATOM 715 O O . VAL A 1 92 ? -3.311 4.567 -7.396 1.00 92.69 92 VAL A O 1
ATOM 718 N N . GLU A 1 93 ? -5.151 5.775 -7.029 1.00 90.94 93 GLU A N 1
ATOM 719 C CA . GLU A 1 93 ? -5.130 6.431 -8.345 1.00 90.94 93 GLU A CA 1
ATOM 720 C C . GLU A 1 93 ? -3.834 7.219 -8.584 1.00 90.94 93 GLU A C 1
ATOM 722 O O . GLU A 1 93 ? -3.284 7.199 -9.687 1.00 90.94 93 GLU A O 1
ATOM 727 N N . THR A 1 94 ? -3.343 7.896 -7.546 1.00 90.50 94 THR A N 1
ATOM 728 C CA . THR A 1 94 ? -2.160 8.756 -7.633 1.00 90.50 94 THR A CA 1
ATOM 729 C C . THR A 1 94 ? -0.876 7.940 -7.695 1.00 90.50 94 THR A C 1
ATOM 731 O O . THR A 1 94 ? -0.036 8.183 -8.560 1.00 90.50 94 THR A O 1
ATOM 734 N N . TYR A 1 95 ? -0.716 6.994 -6.768 1.00 91.06 95 TYR A N 1
ATOM 735 C CA . TYR A 1 95 ? 0.585 6.417 -6.451 1.00 91.06 95 TYR A CA 1
ATOM 736 C C . TYR A 1 95 ? 0.774 4.992 -6.934 1.00 91.06 95 TYR A C 1
ATOM 738 O O . TYR A 1 95 ? 1.914 4.531 -6.902 1.00 91.06 95 TYR A O 1
ATOM 746 N N . ARG A 1 96 ? -0.281 4.282 -7.356 1.00 89.88 96 ARG A N 1
ATOM 747 C CA . ARG A 1 96 ? -0.124 2.895 -7.807 1.00 89.88 96 ARG A CA 1
ATOM 748 C C . ARG A 1 96 ? 0.890 2.804 -8.933 1.00 89.88 96 ARG A C 1
ATOM 750 O O . ARG A 1 96 ? 0.931 3.664 -9.816 1.00 89.88 96 ARG A O 1
ATOM 757 N N . VAL A 1 97 ? 1.634 1.714 -8.925 1.00 88.62 97 VAL A N 1
ATOM 758 C CA . VAL A 1 97 ? 2.583 1.395 -9.978 1.00 88.62 97 VAL A CA 1
ATOM 759 C C . VAL A 1 97 ? 2.218 0.061 -10.601 1.00 88.62 97 VAL A C 1
ATOM 761 O O . VAL A 1 97 ? 1.963 -0.913 -9.900 1.00 88.62 97 VAL A O 1
ATOM 764 N N . MET A 1 98 ? 2.203 0.039 -11.926 1.00 86.94 98 MET A N 1
ATOM 765 C CA . MET A 1 98 ? 1.974 -1.148 -12.741 1.00 86.94 98 MET A CA 1
ATOM 766 C C . MET A 1 98 ? 3.301 -1.632 -13.336 1.00 86.94 98 MET A C 1
ATOM 768 O O . MET A 1 98 ? 4.226 -0.845 -13.548 1.00 86.94 98 MET A O 1
ATOM 772 N N . SER A 1 99 ? 3.380 -2.906 -13.702 1.00 84.69 99 SER A N 1
ATOM 773 C CA . SER A 1 99 ? 4.506 -3.533 -14.403 1.00 84.69 99 SER A CA 1
ATOM 774 C C . SER A 1 99 ? 4.943 -2.748 -15.647 1.00 84.69 99 SER A C 1
ATOM 776 O O . SER A 1 99 ? 6.132 -2.659 -15.960 1.00 84.69 99 SER A O 1
ATOM 778 N N . THR A 1 100 ? 3.980 -2.124 -16.332 1.00 83.06 100 THR A N 1
ATOM 779 C CA . THR A 1 100 ? 4.187 -1.347 -17.557 1.00 83.06 100 THR A CA 1
ATOM 780 C C . THR A 1 100 ? 4.631 0.095 -17.323 1.00 83.06 100 THR A C 1
ATOM 782 O O . THR A 1 100 ? 4.969 0.779 -18.290 1.00 83.06 100 THR A O 1
ATOM 785 N N . ASP A 1 101 ? 4.586 0.596 -16.087 1.00 84.62 101 ASP A N 1
ATOM 786 C CA . ASP A 1 101 ? 4.978 1.974 -15.797 1.00 84.62 101 ASP A CA 1
ATOM 787 C C . ASP A 1 101 ? 6.493 2.145 -15.942 1.00 84.62 101 ASP A C 1
ATOM 789 O O . ASP A 1 101 ? 7.287 1.459 -15.297 1.00 84.62 101 ASP A O 1
ATOM 793 N N . SER A 1 102 ? 6.892 3.102 -16.779 1.00 81.50 102 SER A N 1
ATOM 794 C CA . SER A 1 102 ? 8.294 3.420 -17.070 1.00 81.50 102 SER A CA 1
ATOM 795 C C . SER A 1 102 ? 8.828 4.635 -16.308 1.00 81.50 102 SER A C 1
ATOM 797 O O . SER A 1 102 ? 9.985 5.008 -16.490 1.00 81.50 102 SER A O 1
ATOM 799 N N . GLU A 1 103 ? 7.983 5.285 -15.508 1.00 83.44 103 GLU A N 1
ATOM 800 C CA . GLU A 1 103 ? 8.312 6.454 -14.693 1.00 83.44 103 GLU A CA 1
ATOM 801 C C . GLU A 1 103 ? 7.696 6.291 -13.295 1.00 83.44 103 GLU A C 1
ATOM 803 O O . GLU A 1 103 ? 6.651 5.646 -13.161 1.00 83.44 103 GLU A O 1
ATOM 808 N N . PRO A 1 104 ? 8.320 6.844 -12.240 1.00 83.06 104 PRO A N 1
ATOM 809 C CA . PRO A 1 104 ? 7.747 6.807 -10.903 1.00 83.06 104 PRO A CA 1
ATOM 810 C C . PRO A 1 104 ? 6.519 7.723 -10.794 1.00 83.06 104 PRO A C 1
ATOM 812 O O . PRO A 1 104 ? 6.396 8.725 -11.495 1.00 83.06 104 PRO A O 1
ATOM 815 N N . ARG A 1 105 ? 5.621 7.390 -9.869 1.00 84.56 105 ARG A N 1
ATOM 816 C CA . ARG A 1 105 ? 4.296 7.995 -9.664 1.00 84.56 105 ARG A CA 1
ATOM 817 C C . ARG A 1 105 ? 4.247 8.969 -8.478 1.00 84.56 105 ARG A C 1
ATOM 819 O O . ARG A 1 105 ? 3.207 9.155 -7.860 1.00 84.56 105 ARG A O 1
ATOM 826 N N . TYR A 1 106 ? 5.367 9.598 -8.137 1.00 80.94 106 TYR A N 1
ATOM 827 C CA . TYR A 1 106 ? 5.436 10.545 -7.020 1.00 80.94 106 TYR A CA 1
ATOM 828 C C . TYR A 1 106 ? 4.774 11.894 -7.331 1.00 80.94 106 TYR A C 1
ATOM 830 O O . TYR A 1 106 ? 4.801 12.358 -8.472 1.00 80.94 106 TYR A O 1
ATOM 838 N N . GLN A 1 107 ? 4.265 12.586 -6.305 1.00 77.75 107 GLN A N 1
ATOM 839 C CA . GLN A 1 107 ? 3.846 13.988 -6.448 1.00 77.75 107 GLN A CA 1
ATOM 840 C C . GLN A 1 107 ? 5.032 14.962 -6.369 1.00 77.75 107 GLN A C 1
ATOM 842 O O . GLN A 1 107 ? 4.944 16.087 -6.866 1.00 77.75 107 GLN A O 1
ATOM 847 N N . SER A 1 108 ? 6.151 14.547 -5.767 1.00 76.00 108 SER A N 1
ATOM 848 C CA . SER A 1 108 ? 7.393 15.321 -5.711 1.00 76.00 108 SER A CA 1
ATOM 849 C C . SER A 1 108 ? 8.631 14.412 -5.796 1.00 76.00 108 SER A C 1
ATOM 851 O O . SER A 1 108 ? 8.551 13.244 -5.420 1.00 76.00 108 SER A O 1
ATOM 853 N N . PRO A 1 109 ? 9.793 14.916 -6.263 1.00 68.00 109 PRO A N 1
ATOM 854 C CA . PRO A 1 109 ? 11.025 14.120 -6.352 1.00 68.00 109 PRO A CA 1
ATOM 855 C C . PRO A 1 109 ? 11.548 13.589 -5.010 1.00 68.00 109 PRO A C 1
ATOM 857 O O . PRO A 1 109 ? 12.335 12.647 -5.006 1.00 68.00 109 PRO A O 1
ATOM 860 N N . ASP A 1 110 ? 11.125 14.197 -3.899 1.00 67.44 110 ASP A N 1
ATOM 861 C CA . ASP A 1 110 ? 11.567 13.855 -2.544 1.00 67.44 110 ASP A CA 1
ATOM 862 C C . ASP A 1 110 ? 10.596 12.894 -1.831 1.00 67.44 110 ASP A C 1
ATOM 864 O O . ASP A 1 110 ? 10.845 12.509 -0.690 1.00 67.44 110 ASP A O 1
ATOM 868 N N . GLN A 1 111 ? 9.477 12.520 -2.468 1.00 73.50 111 GLN A N 1
ATOM 869 C CA . GLN A 1 111 ? 8.493 11.617 -1.875 1.00 73.50 111 GLN A CA 1
ATOM 870 C C . GLN A 1 111 ? 9.031 10.183 -1.926 1.00 73.50 111 GLN A C 1
ATOM 872 O O . GLN A 1 111 ? 8.953 9.508 -2.948 1.00 73.50 111 GLN A O 1
ATOM 877 N N . ALA A 1 112 ? 9.626 9.744 -0.822 1.00 73.56 112 ALA A N 1
ATOM 878 C CA . ALA A 1 112 ? 10.164 8.403 -0.657 1.00 73.56 112 ALA A CA 1
ATOM 879 C C . ALA A 1 112 ? 9.091 7.444 -0.089 1.00 73.56 112 ALA A C 1
ATOM 881 O O . ALA A 1 112 ? 7.957 7.837 0.199 1.00 73.56 112 ALA A O 1
ATOM 882 N N . GLY A 1 113 ? 9.426 6.160 0.042 1.00 78.44 113 GLY A N 1
ATOM 883 C CA . GLY A 1 113 ? 8.510 5.124 0.519 1.00 78.44 113 GLY A CA 1
ATOM 884 C C . GLY A 1 113 ? 7.957 5.399 1.921 1.00 78.44 113 GLY A C 1
ATOM 885 O O . GLY A 1 113 ? 6.790 5.123 2.171 1.00 78.44 113 GLY A O 1
ATOM 886 N N . ASP A 1 114 ? 8.746 6.009 2.805 1.00 81.12 114 ASP A N 1
ATOM 887 C CA . ASP A 1 114 ? 8.319 6.432 4.146 1.00 81.12 114 ASP A CA 1
ATOM 888 C C . ASP A 1 114 ? 7.221 7.508 4.111 1.00 81.12 114 ASP A C 1
ATOM 890 O O . ASP A 1 114 ? 6.222 7.400 4.813 1.00 81.12 114 ASP A O 1
ATOM 894 N N . SER A 1 115 ? 7.343 8.490 3.221 1.00 86.75 115 SER A N 1
ATOM 895 C CA . SER A 1 115 ? 6.351 9.550 3.032 1.00 86.75 115 SER A CA 1
ATOM 896 C C . SER A 1 115 ? 5.008 8.982 2.567 1.00 86.75 115 SER A C 1
ATOM 898 O O . SER A 1 115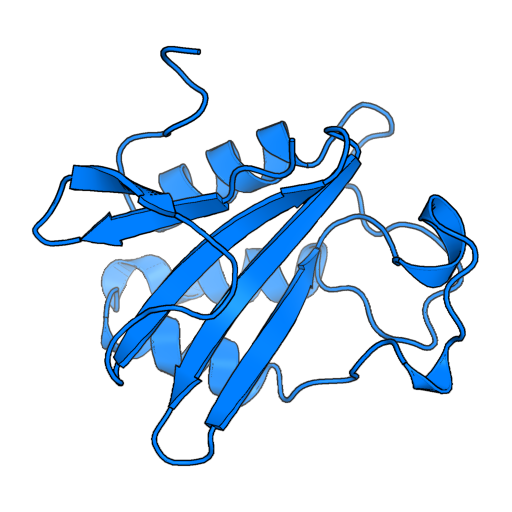 ? 3.953 9.462 2.979 1.00 86.75 115 SER A O 1
ATOM 900 N N . LEU A 1 116 ? 5.040 7.932 1.738 1.00 89.38 116 LEU A N 1
ATOM 901 C CA . LEU A 1 116 ? 3.839 7.217 1.303 1.00 89.38 116 LEU A CA 1
ATOM 902 C C . LEU A 1 116 ? 3.213 6.394 2.436 1.00 89.38 116 LEU A C 1
ATOM 904 O O . LEU A 1 116 ? 1.989 6.317 2.508 1.00 89.38 116 LEU A O 1
ATOM 908 N N . VAL A 1 117 ? 4.019 5.823 3.340 1.00 88.88 117 VAL A N 1
ATOM 909 C CA . VAL A 1 117 ? 3.516 5.167 4.562 1.00 88.88 117 VAL A CA 1
ATOM 910 C C . VAL A 1 117 ? 2.797 6.176 5.451 1.00 88.88 117 VAL A C 1
ATOM 912 O O . VAL A 1 117 ? 1.669 5.914 5.870 1.00 88.88 117 VAL A O 1
ATOM 915 N N . SER A 1 118 ? 3.408 7.335 5.707 1.00 89.50 118 SER A N 1
ATOM 916 C CA . SER A 1 118 ? 2.807 8.399 6.516 1.00 89.50 118 SER A CA 1
ATOM 917 C C . SER A 1 118 ? 1.487 8.888 5.919 1.00 89.50 118 SER A C 1
ATOM 919 O O . SER A 1 118 ? 0.496 9.049 6.634 1.00 89.50 118 SER A O 1
ATOM 921 N N . GLU A 1 119 ? 1.445 9.091 4.599 1.00 92.25 119 GLU A N 1
ATOM 922 C CA . GLU A 1 119 ? 0.227 9.498 3.897 1.00 92.25 119 GLU A CA 1
ATOM 923 C C . GLU A 1 119 ? -0.866 8.427 3.989 1.00 92.25 119 GLU A C 1
ATOM 925 O O . GLU A 1 119 ? -2.006 8.741 4.339 1.00 92.25 119 GLU A O 1
ATOM 930 N N . TRP A 1 120 ? -0.511 7.158 3.772 1.00 92.94 120 TRP A N 1
ATOM 931 C CA . TRP A 1 120 ? -1.431 6.034 3.919 1.00 92.94 120 TRP A CA 1
ATOM 932 C C . TRP A 1 120 ? -2.014 5.939 5.336 1.00 92.94 120 TRP A C 1
ATOM 934 O O . TRP A 1 120 ? -3.231 5.860 5.510 1.00 92.94 120 TRP A O 1
ATOM 944 N N . CYS A 1 121 ? -1.167 6.027 6.365 1.00 92.00 121 CYS A N 1
ATOM 945 C CA . CYS A 1 121 ? -1.611 6.005 7.759 1.00 92.00 121 CYS A CA 1
ATOM 946 C C . CYS A 1 121 ? -2.524 7.194 8.072 1.00 92.00 121 CYS A C 1
ATOM 948 O O . CYS A 1 121 ? -3.553 7.024 8.725 1.00 92.00 121 CYS A O 1
ATOM 950 N N . SER A 1 122 ? -2.209 8.384 7.552 1.00 94.06 122 SER A N 1
ATOM 951 C CA . SER A 1 122 ? -3.058 9.561 7.728 1.00 94.06 122 SER A CA 1
ATOM 952 C C . SER A 1 122 ? -4.432 9.395 7.076 1.00 94.06 122 SER A C 1
ATOM 954 O O . SER A 1 122 ? -5.418 9.845 7.660 1.00 94.06 122 SER A O 1
ATOM 956 N N . ILE A 1 123 ? -4.517 8.770 5.897 1.00 95.06 123 ILE A N 1
ATOM 957 C CA . ILE A 1 123 ? -5.788 8.479 5.214 1.00 95.06 123 ILE A CA 1
ATOM 958 C C . ILE A 1 123 ? -6.649 7.539 6.057 1.00 95.06 123 ILE A C 1
ATOM 960 O O . ILE A 1 123 ? -7.841 7.787 6.232 1.00 95.06 123 ILE A O 1
ATOM 964 N N . LEU A 1 124 ? -6.043 6.486 6.607 1.00 93.19 124 LEU A N 1
ATOM 965 C CA . LEU A 1 124 ? -6.740 5.493 7.426 1.00 93.19 124 LEU A CA 1
ATOM 966 C C . LEU A 1 124 ? -6.967 5.941 8.881 1.00 93.19 124 LEU A C 1
ATOM 968 O O . LEU A 1 124 ? -7.585 5.211 9.657 1.00 93.19 124 LEU A O 1
ATOM 972 N N . ASN A 1 125 ? -6.481 7.129 9.260 1.00 92.31 125 ASN A N 1
ATOM 973 C CA . ASN A 1 125 ? -6.454 7.622 10.638 1.00 92.31 125 ASN A CA 1
ATOM 974 C C . ASN A 1 125 ? -5.782 6.626 11.610 1.00 92.31 125 ASN A C 1
ATOM 976 O O . ASN A 1 125 ? -6.276 6.350 12.706 1.00 92.31 125 ASN A O 1
ATOM 980 N N . LEU A 1 126 ? -4.648 6.075 11.179 1.00 89.50 126 LEU A N 1
ATOM 981 C CA . LEU A 1 126 ? -3.786 5.186 11.949 1.00 89.50 126 LEU A CA 1
ATOM 982 C C . LEU A 1 126 ? -2.570 5.952 12.485 1.00 89.50 126 LEU A C 1
ATOM 984 O O . LEU A 1 126 ? -2.151 6.941 11.876 1.00 89.50 126 LEU A O 1
ATOM 988 N N . PRO A 1 127 ? -1.973 5.511 13.608 1.00 89.75 127 PRO A N 1
ATOM 989 C CA . PRO A 1 127 ? -0.661 6.008 14.004 1.00 89.75 127 PRO A CA 1
ATOM 990 C C . PRO A 1 127 ? 0.356 5.736 12.889 1.00 89.75 127 PRO A C 1
ATOM 992 O O . PRO A 1 127 ? 0.247 4.734 12.190 1.00 89.75 127 PRO A O 1
ATOM 995 N N . ASP A 1 128 ? 1.338 6.613 12.717 1.00 88.69 128 ASP A N 1
ATOM 996 C CA . ASP A 1 128 ? 2.392 6.431 11.717 1.00 88.69 128 ASP A CA 1
ATOM 997 C C . ASP A 1 128 ? 3.554 5.621 12.326 1.00 88.69 128 ASP A C 1
ATOM 999 O O . ASP A 1 128 ? 4.177 6.102 13.279 1.00 88.69 128 ASP A O 1
ATOM 1003 N N . PRO A 1 129 ? 3.874 4.418 11.806 1.00 83.19 129 PRO A N 1
ATOM 1004 C CA . PRO A 1 129 ? 4.970 3.604 12.329 1.00 83.19 129 PRO A CA 1
ATOM 1005 C C . PRO A 1 129 ? 6.353 4.232 12.097 1.00 83.19 129 PRO A C 1
ATOM 1007 O O . PRO A 1 129 ? 7.318 3.835 12.747 1.00 83.19 129 PRO A O 1
ATOM 1010 N N . MET A 1 130 ? 6.460 5.212 11.195 1.00 78.69 130 MET A N 1
ATOM 1011 C CA . MET A 1 130 ? 7.702 5.917 10.875 1.00 78.69 130 MET A CA 1
ATOM 1012 C C . MET A 1 130 ? 7.899 7.183 11.718 1.00 78.69 130 MET A C 1
ATOM 1014 O O . MET A 1 130 ? 9.005 7.717 11.760 1.00 78.69 130 MET A O 1
ATOM 1018 N N . ALA A 1 131 ? 6.865 7.664 12.419 1.00 76.56 131 ALA A N 1
ATOM 1019 C CA . ALA A 1 131 ? 6.938 8.905 13.195 1.00 76.56 131 ALA A CA 1
ATOM 1020 C C . ALA A 1 131 ? 7.790 8.796 14.477 1.00 76.56 131 ALA A C 1
ATOM 1022 O O . ALA A 1 131 ? 8.194 9.823 15.026 1.00 76.56 131 ALA A O 1
ATOM 1023 N N . GLU A 1 132 ? 8.067 7.578 14.954 1.00 51.81 132 GLU A N 1
ATOM 1024 C CA . GLU A 1 132 ? 8.881 7.313 16.153 1.00 51.81 132 GLU A CA 1
ATOM 1025 C C . GLU A 1 132 ? 10.228 6.615 15.857 1.00 51.81 132 GLU A C 1
ATOM 1027 O O . GLU A 1 132 ? 10.927 6.229 16.798 1.00 51.81 132 GLU A O 1
ATOM 1032 N N . ALA A 1 133 ? 10.600 6.453 14.579 1.00 48.84 133 ALA A N 1
ATOM 1033 C CA . ALA A 1 133 ? 11.817 5.752 14.146 1.00 48.84 133 ALA A CA 1
ATOM 1034 C C . ALA A 1 133 ? 13.076 6.640 14.090 1.00 48.84 133 ALA A C 1
ATOM 1036 O O . ALA A 1 133 ? 12.977 7.829 13.706 1.00 48.84 133 ALA A O 1
#

Secondary structure (DSSP, 8-state):
---EEEEETTEEEEE-TT-S-TT-EEEEEETTTEEEEEEEETTEEEEEEESS-HHHHH---GGGS----HHHHHHHHHHH-GGGHHHHHHHHHHHB--TT--S---SSTT--HHHHHHHHHHHHTPPPTTTT-

Foldseek 3Di:
DWWKWWQPPQDTDTDDPFPDPALTKIWTADPQAKIWIWHHHPVGIDIWTWFDDCCVVPVDQLVPFDPDDLVVVLVSVCVVQVVLSVVSVVRCVQTTDHSPDPDTRDPDPPCTNLNSQVSVCVSSVGDRPPPVD

Radius of gyration: 13.79 Å; chains: 1; bounding box: 33×31×35 Å

pLDDT: mean 81.95, std 10.76, range [42.03, 96.0]